Protein AF-W1Y749-F1 (afdb_monomer)

Structure (mmCIF, N/CA/C/O backbone):
data_AF-W1Y749-F1
#
_entry.id   AF-W1Y749-F1
#
loop_
_atom_site.group_PDB
_atom_site.id
_atom_site.type_symbol
_atom_site.label_atom_id
_atom_site.label_alt_id
_atom_site.label_comp_id
_atom_site.label_asym_id
_atom_site.label_entity_id
_atom_site.label_seq_id
_atom_site.pdbx_PDB_ins_code
_atom_site.Cartn_x
_atom_site.Cartn_y
_atom_site.Cartn_z
_atom_site.occupancy
_atom_site.B_iso_or_equiv
_atom_site.auth_seq_id
_atom_site.auth_comp_id
_atom_site.auth_asym_id
_atom_site.auth_atom_id
_atom_site.pdbx_PDB_model_num
ATOM 1 N N . ILE A 1 1 ? 6.500 -2.394 1.908 1.00 84.38 1 ILE A N 1
ATOM 2 C CA . ILE A 1 1 ? 5.576 -3.528 1.670 1.00 84.38 1 ILE A CA 1
ATOM 3 C C . ILE A 1 1 ? 5.330 -4.343 2.940 1.00 84.38 1 ILE A C 1
ATOM 5 O O . ILE A 1 1 ? 4.196 -4.374 3.388 1.00 84.38 1 ILE A O 1
ATOM 9 N N . LEU A 1 2 ? 6.354 -4.940 3.558 1.00 83.81 2 LEU A N 1
ATOM 10 C CA . LEU A 1 2 ? 6.189 -5.770 4.766 1.00 83.81 2 LEU A CA 1
ATOM 11 C C . LEU A 1 2 ? 5.486 -5.044 5.922 1.00 83.81 2 LEU A C 1
ATOM 13 O O . LEU A 1 2 ? 4.530 -5.567 6.478 1.00 83.81 2 LEU A O 1
ATOM 17 N N . LEU A 1 3 ? 5.889 -3.800 6.200 1.00 86.75 3 LEU A N 1
ATOM 18 C CA . LEU A 1 3 ? 5.230 -2.939 7.191 1.00 86.75 3 LEU A CA 1
ATOM 19 C C . LEU A 1 3 ? 3.733 -2.737 6.912 1.00 86.75 3 LEU A C 1
ATOM 21 O O . LEU A 1 3 ? 2.937 -2.661 7.842 1.00 86.75 3 LEU A O 1
ATOM 25 N N . LEU A 1 4 ? 3.346 -2.663 5.634 1.00 88.88 4 LEU A N 1
ATOM 26 C CA . LEU A 1 4 ? 1.947 -2.510 5.253 1.00 88.88 4 LEU A CA 1
ATOM 27 C C . LEU A 1 4 ? 1.180 -3.788 5.579 1.00 88.88 4 LEU A C 1
ATOM 29 O O . LEU A 1 4 ? 0.173 -3.719 6.264 1.00 88.88 4 LEU A O 1
ATOM 33 N N . ILE A 1 5 ? 1.689 -4.954 5.174 1.00 87.81 5 ILE A N 1
ATOM 34 C CA . ILE A 1 5 ? 1.051 -6.243 5.483 1.00 87.81 5 ILE A CA 1
ATOM 35 C C . ILE A 1 5 ? 0.922 -6.435 6.999 1.00 87.81 5 ILE A C 1
ATOM 37 O O . ILE A 1 5 ? -0.150 -6.797 7.472 1.00 87.81 5 ILE A O 1
ATOM 41 N N . TYR A 1 6 ? 1.983 -6.139 7.753 1.00 86.31 6 TYR A N 1
ATOM 42 C CA . TYR A 1 6 ? 1.998 -6.281 9.208 1.00 86.31 6 TYR A CA 1
ATOM 43 C C . TYR A 1 6 ? 0.961 -5.389 9.906 1.00 86.31 6 TYR A C 1
ATOM 45 O O . TYR A 1 6 ? 0.295 -5.829 10.835 1.00 86.31 6 TYR A O 1
ATOM 53 N N . SER A 1 7 ? 0.794 -4.148 9.446 1.00 86.56 7 SER A N 1
ATOM 54 C CA . SER A 1 7 ? -0.130 -3.184 10.063 1.00 86.56 7 SER A CA 1
ATOM 55 C C . SER A 1 7 ? -1.586 -3.335 9.618 1.00 86.56 7 SER A C 1
ATOM 57 O O . SER A 1 7 ? -2.490 -3.046 10.393 1.00 86.56 7 SER A O 1
ATOM 59 N N . THR A 1 8 ? -1.823 -3.764 8.378 1.00 87.12 8 THR A N 1
ATOM 60 C CA . THR A 1 8 ? -3.161 -3.761 7.752 1.00 87.12 8 THR A CA 1
ATOM 61 C C . THR A 1 8 ? -3.784 -5.153 7.626 1.00 87.12 8 THR A C 1
ATOM 63 O O . THR A 1 8 ? -4.961 -5.280 7.278 1.00 87.12 8 THR A O 1
ATOM 66 N N . GLY A 1 9 ? -3.006 -6.214 7.872 1.00 86.12 9 GLY A N 1
ATOM 67 C CA . GLY A 1 9 ? -3.464 -7.599 7.749 1.00 86.12 9 GLY A CA 1
ATOM 68 C C . GLY A 1 9 ? -3.878 -7.986 6.326 1.00 86.12 9 GLY A C 1
ATOM 69 O O . GLY A 1 9 ? -4.713 -8.872 6.144 1.00 86.12 9 GLY A O 1
ATOM 70 N N . LEU A 1 10 ? -3.353 -7.299 5.307 1.00 88.25 10 LEU A N 1
ATOM 71 C CA . LEU A 1 10 ? -3.644 -7.616 3.910 1.00 88.25 10 LEU A CA 1
ATOM 72 C C . LEU A 1 10 ? -3.141 -9.004 3.538 1.00 88.25 10 LEU A C 1
ATOM 74 O O . LEU A 1 10 ? -2.011 -9.388 3.853 1.00 88.25 10 LEU A O 1
ATOM 78 N N . ARG A 1 11 ? -3.943 -9.726 2.754 1.00 87.06 11 ARG A N 1
ATOM 79 C CA . ARG A 1 11 ? -3.435 -10.911 2.058 1.00 87.06 11 ARG A CA 1
ATOM 80 C C . ARG A 1 11 ? -2.445 -10.481 0.980 1.00 87.06 11 ARG A C 1
ATOM 82 O O . ARG A 1 11 ? -2.610 -9.439 0.350 1.00 87.06 11 ARG A O 1
ATOM 89 N N . ILE A 1 12 ? -1.460 -11.331 0.695 1.00 87.19 12 ILE A N 1
ATOM 90 C CA . ILE A 1 12 ? -0.473 -11.082 -0.368 1.00 87.19 12 ILE A CA 1
ATOM 91 C C . ILE A 1 12 ? -1.168 -10.787 -1.711 1.00 87.19 12 ILE A C 1
ATOM 93 O O . ILE A 1 12 ? -0.772 -9.861 -2.412 1.00 87.19 12 ILE A O 1
ATOM 97 N N . SER A 1 13 ? -2.245 -11.507 -2.042 1.00 85.81 13 SER A N 1
ATOM 98 C CA . SER A 1 13 ? -3.025 -11.278 -3.267 1.00 85.81 13 SER A CA 1
ATOM 99 C C . SER A 1 13 ? -3.719 -9.911 -3.308 1.00 85.81 13 SER A C 1
ATOM 101 O O . SER A 1 13 ? -3.772 -9.290 -4.367 1.00 85.81 13 SER A O 1
ATOM 103 N N . GLU A 1 14 ? -4.224 -9.429 -2.167 1.00 89.81 14 GLU A N 1
ATOM 104 C CA . GLU A 1 14 ? -4.872 -8.115 -2.042 1.00 89.81 14 GLU A CA 1
ATOM 105 C C . GLU A 1 14 ? -3.848 -6.998 -2.273 1.00 89.81 14 GLU A C 1
ATOM 107 O O . GLU A 1 14 ? -4.106 -6.054 -3.011 1.00 89.81 14 GLU A O 1
ATOM 112 N N . LEU A 1 15 ? -2.648 -7.153 -1.711 1.00 89.69 15 LEU A N 1
ATOM 113 C CA . LEU A 1 15 ? -1.552 -6.205 -1.877 1.00 89.69 15 LEU A CA 1
ATOM 114 C C . LEU A 1 15 ? -1.064 -6.105 -3.334 1.00 89.69 15 LEU A C 1
ATOM 116 O O . LEU A 1 15 ? -0.803 -5.009 -3.819 1.00 89.69 15 LEU A O 1
ATOM 120 N N . ILE A 1 16 ? -0.912 -7.236 -4.027 1.00 89.44 16 ILE A N 1
ATOM 121 C CA . ILE A 1 16 ? -0.431 -7.273 -5.423 1.00 89.44 16 ILE A CA 1
ATOM 122 C C . ILE A 1 16 ? -1.457 -6.669 -6.384 1.00 89.44 16 ILE A C 1
ATOM 124 O O . ILE A 1 16 ? -1.106 -6.058 -7.397 1.00 89.44 16 ILE A O 1
ATOM 128 N N . SER A 1 17 ? -2.735 -6.843 -6.059 1.00 89.31 17 SER A N 1
ATOM 129 C CA . SER A 1 17 ? -3.847 -6.339 -6.863 1.00 89.31 17 SER A CA 1
ATOM 130 C C . SER A 1 17 ? -4.148 -4.862 -6.596 1.00 89.31 17 SER A C 1
ATOM 132 O O . SER A 1 17 ? -4.932 -4.277 -7.332 1.00 89.31 17 SER A O 1
ATOM 134 N N . LEU A 1 18 ? -3.514 -4.254 -5.589 1.00 91.12 18 LEU A N 1
ATOM 135 C CA . LEU A 1 18 ? -3.739 -2.868 -5.192 1.00 91.12 18 LEU A CA 1
ATOM 136 C C . LEU A 1 18 ? -3.348 -1.896 -6.316 1.00 91.12 18 LEU A C 1
ATOM 138 O O . LEU A 1 18 ? -2.199 -1.899 -6.778 1.00 91.12 18 LEU A O 1
ATOM 142 N N . ASN A 1 19 ? -4.293 -1.058 -6.735 1.00 91.88 19 ASN A N 1
ATOM 143 C CA . ASN A 1 19 ? -4.053 0.014 -7.698 1.00 91.88 19 ASN A CA 1
ATOM 144 C C . ASN A 1 19 ? -3.751 1.336 -6.998 1.00 91.88 19 ASN A C 1
ATOM 146 O O . ASN A 1 19 ? -3.964 1.487 -5.795 1.00 91.88 19 ASN A O 1
ATOM 150 N N . ARG A 1 20 ? -3.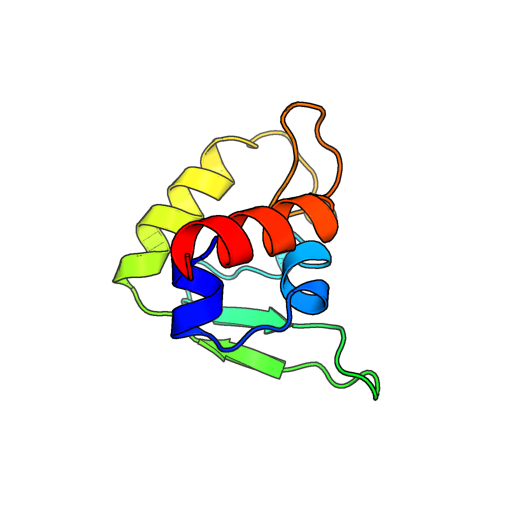281 2.328 -7.755 1.00 91.19 20 ARG A N 1
ATOM 151 C CA . ARG A 1 20 ? -3.030 3.668 -7.210 1.00 91.19 20 ARG A CA 1
ATOM 152 C C . ARG A 1 20 ? -4.292 4.324 -6.662 1.00 91.19 20 ARG A C 1
ATOM 154 O O . ARG A 1 20 ? -4.256 4.831 -5.546 1.00 91.19 20 ARG A O 1
ATOM 161 N N . ARG A 1 21 ? -5.416 4.201 -7.374 1.00 91.44 21 ARG A N 1
ATOM 162 C CA . ARG A 1 21 ? -6.739 4.665 -6.913 1.00 91.44 21 ARG A CA 1
ATOM 163 C C . ARG A 1 21 ? -7.245 4.006 -5.628 1.00 91.44 21 ARG A C 1
ATOM 165 O O . ARG A 1 21 ? -8.246 4.439 -5.070 1.00 91.44 21 ARG A O 1
ATOM 172 N N . ASP A 1 22 ? -6.621 2.909 -5.210 1.00 92.06 22 ASP A N 1
ATOM 173 C CA . ASP A 1 22 ? -7.011 2.179 -4.008 1.00 92.06 22 ASP A CA 1
ATOM 174 C C . ASP A 1 22 ? -6.275 2.675 -2.763 1.00 92.06 22 ASP A C 1
ATOM 176 O O . ASP A 1 22 ? -6.520 2.163 -1.675 1.00 92.06 22 ASP A O 1
ATOM 180 N N . VAL A 1 23 ? -5.369 3.645 -2.899 1.00 93.25 23 VAL A N 1
ATOM 181 C CA . VAL A 1 23 ? -4.576 4.182 -1.792 1.00 93.25 23 VAL A CA 1
ATOM 182 C C . VAL A 1 23 ? -4.932 5.643 -1.576 1.00 93.25 23 VAL A C 1
ATOM 184 O O . VAL A 1 23 ? -4.429 6.523 -2.273 1.00 93.25 23 VAL A O 1
ATOM 187 N N . ASP A 1 24 ? -5.757 5.900 -0.565 1.00 93.88 24 ASP A N 1
ATOM 188 C CA . ASP A 1 24 ? -6.034 7.253 -0.105 1.00 93.88 24 ASP A CA 1
ATOM 189 C C . ASP A 1 24 ? -4.986 7.658 0.937 1.00 93.88 24 ASP A C 1
ATOM 191 O O . ASP A 1 24 ? -4.997 7.218 2.091 1.00 93.88 24 ASP A O 1
ATOM 195 N N . LEU A 1 25 ? -4.024 8.469 0.498 1.00 93.00 25 LEU A N 1
ATOM 196 C CA . LEU A 1 25 ? -2.982 9.005 1.368 1.00 93.00 25 LEU A CA 1
ATOM 197 C C . LEU A 1 25 ? -3.490 10.150 2.245 1.00 93.00 25 LEU A C 1
ATOM 199 O O . LEU A 1 25 ? -2.846 10.424 3.250 1.00 93.00 25 LEU A O 1
ATOM 203 N N . THR A 1 26 ? -4.587 10.815 1.888 1.00 93.38 26 THR A N 1
ATOM 204 C CA . THR A 1 26 ? -5.153 11.923 2.668 1.00 93.38 26 THR A CA 1
ATOM 205 C C . THR A 1 26 ? -5.873 11.363 3.887 1.00 93.38 26 THR A C 1
ATOM 207 O O . THR A 1 26 ? -5.543 11.718 5.015 1.00 93.38 26 THR A O 1
ATOM 210 N N . GLU A 1 27 ? -6.761 10.398 3.659 1.00 94.19 27 GLU A N 1
ATOM 211 C CA . GLU A 1 27 ? -7.556 9.753 4.710 1.00 94.19 27 GLU A CA 1
ATOM 212 C C . GLU A 1 27 ? -6.813 8.599 5.404 1.00 94.19 27 GLU A C 1
ATOM 214 O O . GLU A 1 27 ? -7.299 8.029 6.377 1.00 94.19 27 GLU A O 1
ATOM 219 N N . CYS A 1 28 ? -5.616 8.243 4.928 1.00 94.50 28 CYS A N 1
ATOM 220 C CA . CYS A 1 28 ? -4.831 7.102 5.405 1.00 94.50 28 CYS A CA 1
ATOM 221 C C . CYS A 1 28 ? -5.598 5.767 5.336 1.00 94.50 28 CYS A C 1
ATOM 223 O O . CYS A 1 28 ? -5.576 4.959 6.271 1.00 94.50 28 CYS A O 1
ATOM 225 N N . VAL A 1 29 ? -6.272 5.516 4.209 1.00 94.62 29 VAL A N 1
ATOM 226 C CA . VAL A 1 29 ? -7.126 4.339 3.998 1.00 94.62 29 VAL A CA 1
ATOM 227 C C . VAL A 1 29 ? -6.790 3.623 2.689 1.00 94.62 29 VAL A C 1
ATOM 229 O O . VAL A 1 29 ? -6.559 4.238 1.652 1.00 94.62 29 VAL A O 1
ATOM 232 N N . LEU A 1 30 ? -6.788 2.289 2.725 1.00 93.88 30 LEU A N 1
ATOM 233 C CA . LEU A 1 30 ? -6.731 1.434 1.540 1.00 93.88 30 LEU A CA 1
ATOM 234 C C . LEU A 1 30 ? -8.120 0.921 1.180 1.00 93.88 30 LEU A C 1
ATOM 236 O O . LEU A 1 30 ? -8.846 0.415 2.036 1.00 93.88 30 LEU A O 1
ATOM 240 N N . ASN A 1 31 ? -8.450 0.956 -0.102 1.00 92.94 31 ASN A N 1
ATOM 241 C CA . ASN A 1 31 ? -9.665 0.395 -0.661 1.00 92.94 31 ASN A CA 1
ATOM 242 C C . ASN A 1 31 ? -9.383 -0.994 -1.258 1.00 92.94 31 ASN A C 1
ATOM 244 O O . ASN A 1 31 ? -8.909 -1.140 -2.381 1.00 92.94 31 ASN A O 1
ATOM 248 N N . VAL A 1 32 ? -9.655 -2.050 -0.493 1.00 89.50 32 VAL A N 1
ATOM 249 C CA . VAL A 1 32 ? -9.318 -3.422 -0.895 1.00 89.50 32 VAL A CA 1
ATOM 250 C C . VAL A 1 32 ? -10.482 -4.041 -1.662 1.00 89.50 32 VAL A C 1
ATOM 252 O O . VAL A 1 32 ? -11.457 -4.481 -1.050 1.00 89.50 32 VAL A O 1
ATOM 255 N N . ARG A 1 33 ? -10.369 -4.109 -2.996 1.00 74.94 33 ARG A N 1
ATOM 256 C CA . ARG A 1 33 ? -11.479 -4.483 -3.900 1.00 74.94 33 ARG A CA 1
ATOM 257 C C . ARG A 1 33 ? -11.692 -5.982 -4.143 1.00 74.94 33 ARG A C 1
ATOM 259 O O . ARG A 1 33 ? -12.606 -6.349 -4.871 1.00 74.94 33 ARG A O 1
ATOM 266 N N . GLN A 1 34 ? -10.900 -6.878 -3.554 1.00 64.56 34 GLN A N 1
ATOM 267 C CA . GLN A 1 34 ? -11.015 -8.318 -3.828 1.00 64.56 34 GLN A CA 1
ATOM 268 C C . GLN A 1 34 ? -10.826 -9.183 -2.580 1.00 64.56 34 GLN A C 1
ATOM 270 O O . GLN A 1 34 ? -9.774 -9.777 -2.353 1.00 64.56 34 GLN A O 1
ATOM 275 N N . SER A 1 35 ? -11.888 -9.304 -1.785 1.00 60.47 35 SER A N 1
ATOM 276 C CA . SER A 1 35 ? -12.051 -10.463 -0.901 1.00 60.47 35 SER A CA 1
ATOM 277 C C . SER A 1 35 ? -12.675 -11.635 -1.674 1.00 60.47 35 SER A C 1
ATOM 279 O O . SER A 1 35 ? -13.296 -11.431 -2.717 1.00 60.47 35 SER A O 1
ATOM 281 N N . LYS A 1 36 ? -12.565 -12.863 -1.142 1.00 57.69 36 LYS A N 1
ATOM 282 C CA . LYS A 1 36 ? -13.070 -14.134 -1.723 1.00 57.69 36 LYS A CA 1
ATOM 283 C C . LYS A 1 36 ? -14.579 -14.140 -2.085 1.00 57.69 36 LYS A C 1
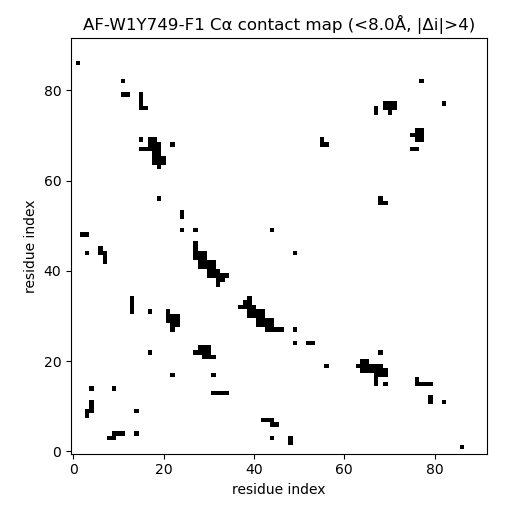ATOM 285 O O . LYS A 1 36 ? -15.077 -15.134 -2.592 1.00 57.69 36 LYS A O 1
ATOM 290 N N . PHE A 1 37 ? -15.295 -13.039 -1.847 1.00 60.44 37 PHE A N 1
ATOM 291 C CA . PHE A 1 37 ? -16.728 -12.858 -2.088 1.00 60.44 37 PHE A CA 1
ATOM 292 C C . PHE A 1 37 ? -17.071 -11.524 -2.777 1.00 60.44 37 PHE A C 1
ATOM 294 O O . PHE A 1 37 ? -18.196 -11.049 -2.654 1.00 60.44 37 PHE A O 1
ATOM 301 N N . GLY A 1 38 ? -16.104 -10.862 -3.423 1.00 61.53 38 GLY A N 1
ATOM 302 C CA . GLY A 1 38 ? -16.335 -9.576 -4.100 1.00 61.53 38 GLY A CA 1
ATOM 303 C C . GLY A 1 38 ? -16.645 -8.410 -3.154 1.00 61.53 38 GLY A C 1
ATOM 304 O O . GLY A 1 38 ? -17.044 -7.338 -3.600 1.00 61.53 38 GLY A O 1
ATOM 305 N N . LYS A 1 39 ? -16.464 -8.591 -1.839 1.00 70.50 39 LYS A N 1
ATOM 306 C CA . LYS A 1 39 ? -16.662 -7.512 -0.870 1.00 70.50 39 LYS A CA 1
ATOM 307 C C . LYS A 1 39 ? -15.453 -6.595 -0.877 1.00 70.50 39 LYS A C 1
ATOM 309 O O . LYS A 1 39 ? -14.318 -7.066 -0.750 1.00 70.50 39 LYS A O 1
ATOM 314 N N . THR A 1 40 ? -15.745 -5.308 -0.972 1.00 82.88 40 THR A N 1
ATOM 315 C CA . THR A 1 40 ? -14.783 -4.230 -0.800 1.00 82.88 40 THR A CA 1
ATOM 316 C C . THR A 1 40 ? -14.746 -3.825 0.667 1.00 82.88 40 THR A C 1
ATOM 318 O O . THR A 1 40 ? -15.793 -3.765 1.313 1.00 82.88 40 THR A O 1
ATOM 321 N N . ARG A 1 41 ? -13.553 -3.571 1.209 1.00 88.81 41 ARG A N 1
ATOM 322 C CA . ARG A 1 41 ? -13.401 -3.028 2.566 1.00 88.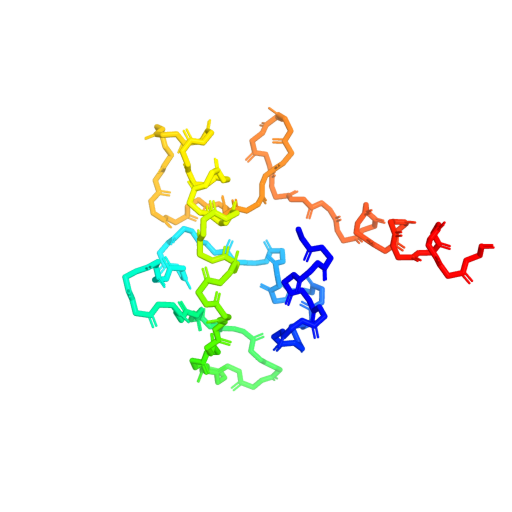81 41 ARG A CA 1
ATOM 323 C C . ARG A 1 41 ? -12.392 -1.890 2.588 1.00 88.81 41 ARG A C 1
ATOM 325 O O . ARG A 1 41 ? -11.389 -1.941 1.876 1.00 88.81 41 ARG A O 1
ATOM 332 N N . LEU A 1 42 ? -12.652 -0.914 3.448 1.00 91.75 42 LEU A N 1
ATOM 333 C CA . LEU A 1 42 ? -11.701 0.134 3.787 1.00 91.75 42 LEU A CA 1
ATOM 334 C C . LEU A 1 42 ? -10.772 -0.375 4.889 1.00 91.75 42 LEU A C 1
ATOM 336 O O . LEU A 1 42 ? -11.231 -0.957 5.874 1.00 91.75 42 LEU A O 1
ATOM 340 N N . VAL A 1 43 ? -9.469 -0.195 4.703 1.00 92.56 43 VAL A N 1
ATOM 341 C CA . VAL A 1 43 ? -8.444 -0.623 5.655 1.00 92.56 43 VAL A CA 1
ATOM 342 C C . VAL A 1 43 ? -7.610 0.585 6.050 1.00 92.56 43 VAL A C 1
ATOM 344 O O . VAL A 1 43 ? -6.809 1.042 5.234 1.00 92.56 43 VAL A O 1
ATOM 347 N N . PRO A 1 44 ? -7.785 1.119 7.268 1.00 92.81 44 PRO A N 1
ATOM 348 C CA . PRO A 1 44 ? -6.960 2.221 7.728 1.00 92.81 44 PRO A CA 1
ATOM 349 C C . PRO A 1 44 ? -5.512 1.756 7.906 1.00 92.81 44 PRO A C 1
ATOM 351 O O . PRO A 1 44 ? -5.245 0.607 8.269 1.00 92.81 44 PRO A O 1
ATOM 354 N N . PHE A 1 45 ? -4.571 2.661 7.670 1.00 93.38 45 PHE A N 1
ATOM 355 C CA . PHE A 1 45 ? -3.160 2.481 7.992 1.00 93.38 45 PHE A C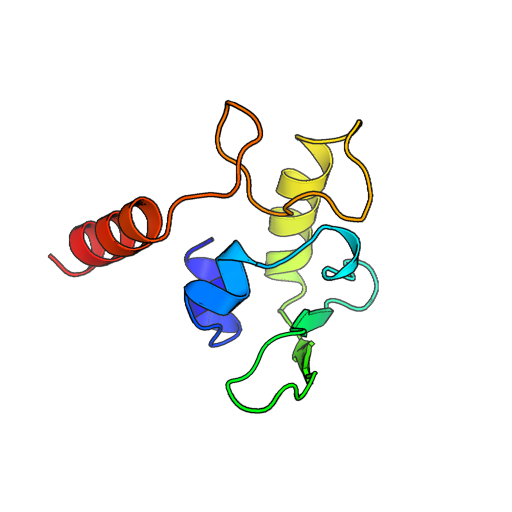A 1
ATOM 356 C C . PHE A 1 45 ? -2.653 3.660 8.819 1.00 93.38 45 PHE A C 1
ATOM 358 O O . PHE A 1 45 ? -3.263 4.723 8.871 1.00 93.38 45 PHE A O 1
ATOM 365 N N . SER A 1 46 ? -1.535 3.466 9.517 1.00 89.38 46 SER A N 1
ATOM 366 C CA . SER A 1 46 ? -1.019 4.496 10.414 1.00 89.38 46 SER A CA 1
ATOM 367 C C . SER A 1 46 ? -0.450 5.699 9.645 1.00 89.38 46 SER A C 1
ATOM 369 O O . SER A 1 46 ? 0.162 5.512 8.589 1.00 89.38 46 SER A O 1
ATOM 371 N N . PRO A 1 47 ? -0.523 6.922 10.204 1.00 87.44 47 PRO A N 1
ATOM 372 C CA . PRO A 1 47 ? 0.141 8.098 9.633 1.00 87.44 47 PRO A CA 1
ATOM 373 C C . PRO A 1 47 ? 1.648 7.895 9.410 1.00 87.44 47 PRO A C 1
ATOM 375 O O . PRO A 1 47 ? 2.218 8.380 8.441 1.00 87.44 47 PRO A O 1
ATOM 378 N N . LEU A 1 48 ? 2.301 7.071 10.237 1.00 87.69 48 LEU A N 1
ATOM 379 C CA . LEU A 1 48 ? 3.705 6.696 10.040 1.00 87.69 48 LEU A CA 1
ATOM 380 C C . LEU A 1 48 ? 3.951 5.986 8.691 1.00 87.69 48 LEU A C 1
ATOM 382 O O . LEU A 1 48 ? 5.024 6.108 8.096 1.00 87.69 48 LEU A O 1
ATOM 386 N N . LEU A 1 49 ? 2.967 5.230 8.193 1.00 90.50 49 LEU A N 1
ATOM 387 C CA . LEU A 1 49 ? 3.038 4.581 6.884 1.00 90.50 49 LEU A CA 1
ATOM 388 C C . LEU A 1 49 ? 2.688 5.520 5.736 1.00 90.50 49 LEU A C 1
ATOM 390 O O . LEU A 1 49 ? 3.160 5.279 4.624 1.00 90.50 49 LEU A O 1
ATOM 394 N N . GLN A 1 50 ? 1.937 6.590 5.995 1.00 93.94 50 GLN A N 1
ATOM 395 C CA . GLN A 1 50 ? 1.550 7.582 4.994 1.00 93.94 50 GLN A CA 1
ATOM 396 C C . GLN A 1 50 ? 2.772 8.127 4.254 1.00 93.94 50 GLN A C 1
ATOM 398 O O . GLN A 1 50 ? 2.822 8.060 3.028 1.00 93.94 50 GLN A O 1
ATOM 403 N N . GLU A 1 51 ? 3.809 8.567 4.970 1.00 91.75 51 GLU A N 1
ATOM 404 C CA . GLU A 1 51 ? 5.023 9.103 4.341 1.00 91.75 51 GLU A CA 1
ATOM 405 C C . GLU A 1 51 ? 5.752 8.060 3.484 1.00 91.75 51 GLU A C 1
ATOM 407 O O . GLU A 1 51 ? 6.254 8.362 2.394 1.00 91.75 51 GLU A O 1
ATOM 412 N N . LYS A 1 52 ? 5.796 6.806 3.953 1.00 91.81 52 LYS A N 1
ATOM 413 C CA . LYS A 1 52 ? 6.429 5.701 3.221 1.00 91.81 52 LYS A CA 1
ATOM 414 C C . LYS A 1 52 ? 5.655 5.371 1.947 1.00 91.81 52 LYS A C 1
ATOM 416 O O . LYS A 1 52 ? 6.273 5.160 0.904 1.00 91.81 52 LYS A O 1
ATOM 421 N N . LEU A 1 53 ? 4.325 5.353 2.006 1.00 91.81 53 LEU A N 1
ATOM 422 C CA . LEU A 1 53 ? 3.466 5.119 0.845 1.00 91.81 53 LEU A CA 1
ATOM 423 C C . LEU A 1 53 ? 3.485 6.313 -0.119 1.00 91.81 53 LEU A C 1
ATOM 425 O O . LEU A 1 53 ? 3.566 6.111 -1.328 1.00 91.81 53 LEU A O 1
ATOM 429 N N . ALA A 1 54 ? 3.540 7.546 0.383 1.00 92.19 54 ALA A N 1
ATOM 430 C CA . ALA A 1 54 ? 3.716 8.747 -0.431 1.00 92.19 54 ALA A CA 1
ATOM 431 C C . ALA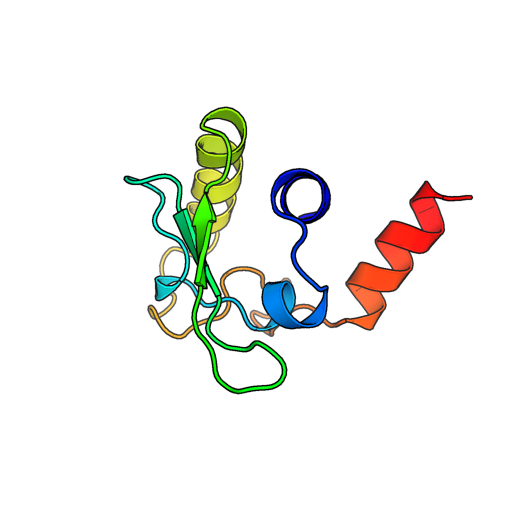 A 1 54 ? 5.055 8.732 -1.184 1.00 92.19 54 ALA A C 1
ATOM 433 O O . ALA A 1 54 ? 5.124 9.096 -2.359 1.00 92.19 54 ALA A O 1
ATOM 434 N N . ALA A 1 55 ? 6.134 8.2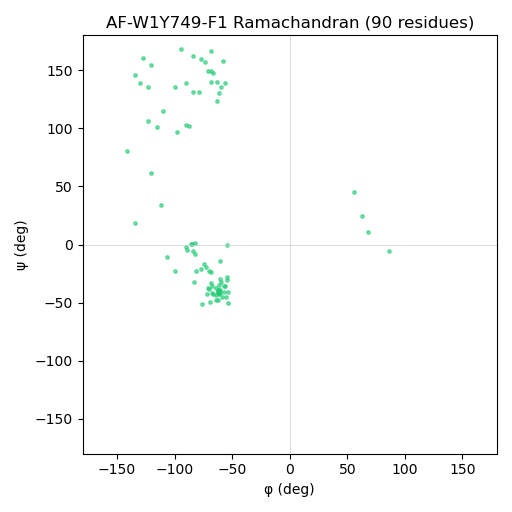65 -0.547 1.00 90.44 55 ALA A N 1
ATOM 435 C CA . ALA A 1 55 ? 7.419 8.081 -1.217 1.00 90.44 55 ALA A CA 1
ATOM 436 C C . ALA A 1 55 ? 7.346 7.051 -2.358 1.00 90.44 55 ALA A C 1
ATOM 438 O O . ALA A 1 55 ? 7.907 7.300 -3.424 1.00 90.44 55 ALA A O 1
ATOM 439 N N . VAL A 1 56 ? 6.628 5.937 -2.170 1.00 88.12 56 VAL A N 1
ATOM 440 C CA . VAL A 1 56 ? 6.375 4.947 -3.235 1.00 88.12 56 VAL A CA 1
ATOM 441 C C . VAL A 1 56 ? 5.551 5.567 -4.362 1.00 88.12 56 VAL A C 1
ATOM 443 O O . VAL A 1 56 ? 5.941 5.485 -5.524 1.00 88.12 56 VAL A O 1
ATOM 446 N N . SER A 1 57 ? 4.471 6.266 -4.015 1.00 87.44 57 SER A N 1
ATOM 447 C CA . SER A 1 57 ? 3.591 6.932 -4.975 1.00 87.44 57 SER A CA 1
ATOM 448 C C . SER A 1 57 ? 4.353 7.924 -5.864 1.00 87.44 57 SER A C 1
ATOM 450 O O . SER A 1 57 ? 4.153 7.931 -7.080 1.00 87.44 57 SER A O 1
ATOM 452 N N . ARG A 1 58 ? 5.293 8.691 -5.288 1.00 87.00 58 ARG A N 1
ATOM 453 C CA . ARG A 1 58 ? 6.137 9.669 -6.000 1.00 87.00 58 ARG A CA 1
ATOM 454 C C . ARG A 1 58 ? 7.186 9.061 -6.930 1.00 87.00 58 ARG A C 1
ATOM 456 O O . ARG A 1 58 ? 7.632 9.760 -7.834 1.00 87.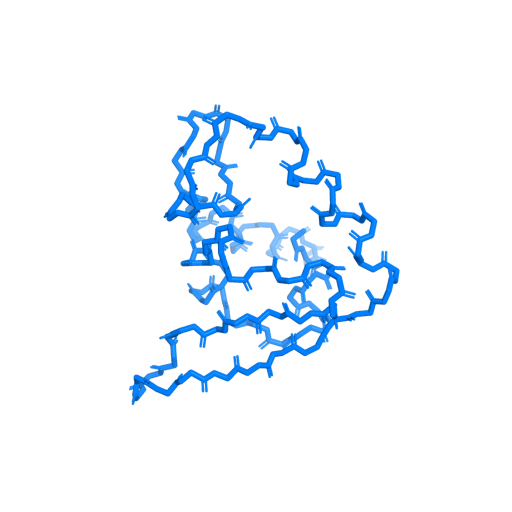00 58 ARG A O 1
ATOM 463 N N . ARG A 1 59 ? 7.607 7.809 -6.725 1.00 82.00 59 ARG A N 1
ATOM 464 C CA . ARG A 1 59 ? 8.566 7.151 -7.634 1.00 82.00 59 ARG A CA 1
ATOM 465 C C . ARG A 1 59 ? 7.954 6.865 -9.007 1.00 82.00 59 ARG A C 1
ATOM 467 O O . ARG A 1 59 ? 8.677 6.826 -9.990 1.00 82.00 59 ARG A O 1
ATOM 474 N N . ASN A 1 60 ? 6.627 6.765 -9.067 1.00 71.69 60 ASN A N 1
ATOM 475 C CA . ASN A 1 60 ? 5.862 6.398 -10.253 1.00 71.69 60 ASN A CA 1
ATOM 476 C C . ASN A 1 60 ? 4.884 7.534 -10.621 1.00 71.69 60 ASN A C 1
ATOM 478 O O . ASN A 1 60 ? 3.672 7.358 -10.543 1.00 71.69 60 ASN A O 1
ATOM 482 N N . LYS A 1 61 ? 5.404 8.731 -10.940 1.00 63.56 61 LYS A N 1
ATOM 483 C CA . LYS A 1 61 ? 4.595 9.954 -11.157 1.00 63.56 61 LYS A CA 1
ATOM 484 C C . LYS A 1 61 ? 3.786 9.988 -12.464 1.00 63.56 61 LYS A C 1
ATOM 486 O O . LYS A 1 61 ? 2.834 10.751 -12.529 1.00 63.56 61 LYS A O 1
ATOM 491 N N . ASN A 1 62 ? 4.130 9.170 -13.460 1.00 64.69 62 ASN A N 1
ATOM 492 C CA . ASN A 1 62 ? 3.528 9.208 -14.803 1.00 64.69 62 ASN A CA 1
ATOM 493 C C . ASN A 1 62 ? 2.673 7.969 -15.099 1.00 64.69 62 ASN A C 1
ATOM 495 O O . ASN A 1 62 ? 2.686 7.465 -16.219 1.00 64.69 62 ASN A O 1
ATOM 499 N N . VAL A 1 63 ? 2.009 7.420 -14.084 1.00 76.75 63 VAL A N 1
ATOM 500 C CA . VAL A 1 63 ? 1.279 6.158 -14.220 1.00 76.75 63 VAL A CA 1
ATOM 501 C C . VAL A 1 63 ? -0.179 6.368 -13.842 1.00 76.75 63 VAL A C 1
ATOM 503 O O . VAL A 1 63 ? -0.469 7.031 -12.848 1.00 76.75 63 VAL A O 1
ATOM 506 N N . GLU A 1 64 ? -1.071 5.817 -14.659 1.00 86.12 64 GLU A N 1
ATOM 507 C CA . GLU A 1 64 ? -2.524 5.943 -14.536 1.00 86.12 64 GLU A CA 1
ATOM 508 C C . GLU A 1 64 ? -3.048 5.441 -13.185 1.00 86.12 64 GLU A C 1
ATOM 510 O O . GLU A 1 64 ? -2.434 4.600 -12.525 1.00 86.12 64 GLU A O 1
ATOM 515 N N . ASP A 1 65 ? -4.229 5.901 -12.790 1.00 85.38 65 ASP A N 1
ATOM 516 C CA . ASP A 1 65 ? -4.864 5.531 -11.521 1.00 85.38 65 ASP A CA 1
ATOM 517 C C . ASP A 1 65 ? -5.144 4.026 -11.382 1.00 85.38 65 ASP A C 1
ATOM 519 O O . ASP A 1 65 ? -5.094 3.474 -10.276 1.00 85.38 65 ASP A O 1
ATOM 523 N N . ASP A 1 66 ? -5.383 3.347 -12.506 1.00 86.94 66 ASP A N 1
ATOM 524 C CA . ASP A 1 66 ? -5.599 1.899 -12.576 1.00 86.94 66 ASP A CA 1
ATOM 525 C C . ASP A 1 66 ? -4.309 1.075 -12.649 1.00 86.94 66 ASP A C 1
ATOM 527 O O . ASP A 1 66 ? -4.342 -0.161 -12.649 1.00 86.94 66 ASP A O 1
ATOM 531 N N . SER A 1 67 ? -3.157 1.742 -12.640 1.00 89.38 67 SER A N 1
ATOM 532 C CA . SER A 1 67 ? -1.872 1.064 -12.580 1.00 89.38 67 SER A CA 1
ATOM 533 C C . SER A 1 67 ? -1.585 0.479 -11.193 1.00 89.38 67 SER A C 1
ATOM 535 O O . SER A 1 67 ? -2.136 0.935 -10.180 1.00 89.38 67 SER A O 1
ATOM 537 N N . PRO A 1 68 ? -0.706 -0.536 -11.112 1.00 90.06 68 PRO A N 1
ATOM 538 C CA . PRO A 1 68 ? -0.319 -1.122 -9.838 1.00 90.06 68 PRO A CA 1
ATOM 539 C C . PRO A 1 68 ? 0.321 -0.091 -8.908 1.00 90.06 68 PRO A C 1
ATOM 541 O O . PRO A 1 68 ? 1.209 0.664 -9.305 1.00 90.06 68 PRO A O 1
ATOM 544 N N . PHE A 1 69 ? -0.073 -0.096 -7.633 1.00 91.12 69 PHE A N 1
ATOM 545 C CA . PHE A 1 69 ? 0.578 0.760 -6.638 1.00 91.12 69 PHE A CA 1
ATOM 546 C C . PHE A 1 69 ? 2.006 0.282 -6.332 1.00 91.12 69 PHE A C 1
ATOM 548 O O . PHE A 1 69 ? 2.925 1.085 -6.165 1.00 91.12 69 PHE A O 1
ATOM 555 N N . PHE A 1 70 ? 2.198 -1.039 -6.286 1.00 89.62 70 PHE A N 1
ATOM 556 C CA . PHE A 1 70 ? 3.506 -1.670 -6.157 1.00 89.62 70 PHE A CA 1
ATOM 557 C C . PHE A 1 70 ? 3.888 -2.366 -7.465 1.00 89.62 70 PHE A C 1
ATOM 559 O O . PHE A 1 70 ? 3.273 -3.368 -7.843 1.00 89.62 70 PHE A O 1
ATOM 566 N N . SER A 1 71 ? 4.946 -1.867 -8.103 1.00 87.94 71 SER A N 1
ATOM 567 C CA . SER A 1 71 ? 5.458 -2.394 -9.369 1.00 87.94 71 SER A CA 1
ATOM 568 C C . SER A 1 71 ? 6.903 -2.869 -9.252 1.00 87.94 71 SER A C 1
ATOM 570 O O . SER A 1 71 ? 7.659 -2.402 -8.394 1.00 87.94 71 SER A O 1
ATOM 572 N N . SER A 1 72 ? 7.285 -3.800 -10.123 1.00 84.00 72 SER A N 1
ATOM 573 C CA . SER A 1 72 ? 8.681 -4.123 -10.400 1.00 84.00 72 SER A CA 1
ATOM 574 C C . SER A 1 72 ? 9.371 -2.950 -11.122 1.00 84.00 72 SER A C 1
ATOM 576 O O . SER A 1 72 ? 8.686 -2.035 -11.592 1.00 84.00 72 SER A O 1
ATOM 578 N N . PRO A 1 73 ? 10.712 -2.941 -11.227 1.00 80.38 73 PRO A N 1
ATOM 579 C CA . PRO A 1 73 ? 11.437 -1.926 -11.998 1.00 80.38 73 PRO A CA 1
ATOM 580 C C . PRO A 1 73 ? 10.964 -1.803 -13.456 1.00 80.38 73 PRO A C 1
ATOM 582 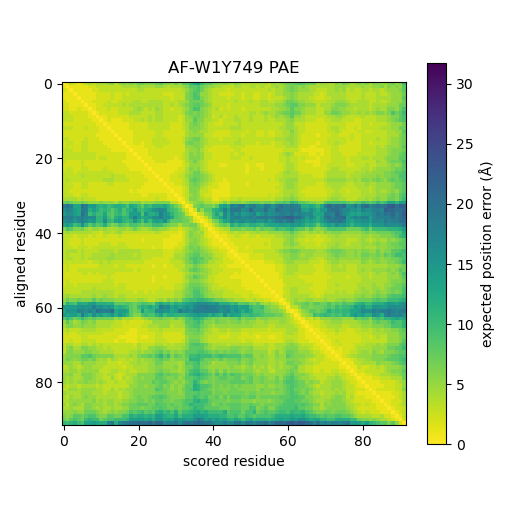O O . PRO A 1 73 ? 11.025 -0.724 -14.032 1.00 80.38 73 PRO A O 1
ATOM 585 N N . GLU A 1 74 ? 10.437 -2.889 -14.025 1.00 81.00 74 GLU A N 1
ATOM 586 C CA . GLU A 1 74 ? 9.887 -2.967 -15.383 1.00 81.00 74 GLU A CA 1
ATOM 587 C C . GLU A 1 74 ? 8.433 -2.459 -15.482 1.00 81.00 74 GLU A C 1
ATOM 589 O O . GLU A 1 74 ? 7.828 -2.521 -16.547 1.00 81.00 74 GLU A O 1
ATOM 594 N N . GLY A 1 75 ? 7.841 -1.987 -14.378 1.00 80.94 75 GLY A N 1
ATOM 595 C CA . GLY A 1 75 ? 6.482 -1.434 -14.332 1.00 80.94 75 GLY A CA 1
ATOM 596 C C . GLY A 1 75 ? 5.362 -2.463 -14.135 1.00 80.94 75 GLY A C 1
ATOM 597 O O . GLY A 1 75 ? 4.213 -2.083 -13.909 1.00 80.94 75 GLY A O 1
ATOM 598 N N . ASN A 1 76 ? 5.685 -3.757 -14.143 1.00 84.75 76 ASN A N 1
ATOM 599 C CA . ASN A 1 76 ? 4.718 -4.839 -13.951 1.00 84.75 76 ASN A CA 1
ATOM 600 C C . ASN A 1 76 ? 4.315 -5.001 -12.480 1.00 84.75 76 ASN A C 1
ATOM 602 O O . ASN A 1 76 ? 5.055 -4.617 -11.576 1.00 84.75 76 ASN A O 1
ATOM 606 N N . ARG A 1 77 ? 3.163 -5.633 -12.213 1.00 87.94 77 ARG A N 1
ATOM 607 C CA . ARG A 1 77 ? 2.777 -6.008 -10.840 1.00 87.94 77 ARG A CA 1
ATOM 608 C C . ARG A 1 77 ? 3.856 -6.873 -10.198 1.00 87.94 77 ARG A C 1
ATOM 610 O O . ARG A 1 77 ? 4.380 -7.792 -10.826 1.00 87.94 77 ARG A O 1
ATOM 617 N N . ILE A 1 78 ? 4.145 -6.620 -8.923 1.00 87.31 78 ILE A N 1
ATOM 618 C CA . ILE A 1 78 ? 5.069 -7.473 -8.167 1.00 87.31 78 ILE A CA 1
ATOM 619 C C . ILE A 1 78 ? 4.512 -8.898 -8.103 1.00 87.31 78 ILE A C 1
ATOM 621 O O . ILE A 1 78 ? 3.365 -9.119 -7.718 1.00 87.31 78 ILE A O 1
ATOM 625 N N . CYS A 1 79 ? 5.347 -9.879 -8.439 1.00 85.06 79 CYS A N 1
ATOM 626 C CA . CYS A 1 79 ? 4.971 -11.283 -8.370 1.00 85.06 79 CYS A CA 1
ATOM 627 C C . CYS A 1 79 ? 4.784 -11.746 -6.913 1.00 85.06 79 CYS A C 1
ATOM 629 O O . CYS A 1 79 ? 5.590 -11.433 -6.031 1.00 85.06 79 CYS A O 1
ATOM 631 N N . ALA A 1 80 ? 3.754 -12.563 -6.667 1.00 84.62 80 ALA A N 1
ATOM 632 C CA . ALA A 1 80 ? 3.481 -13.138 -5.348 1.00 84.62 80 ALA A CA 1
ATOM 633 C C . ALA A 1 80 ? 4.661 -13.936 -4.795 1.00 84.62 80 ALA A C 1
ATOM 635 O O . ALA A 1 80 ? 4.946 -13.863 -3.601 1.00 84.62 80 ALA A O 1
ATOM 636 N N . TYR A 1 81 ? 5.387 -14.627 -5.673 1.00 85.31 81 TYR A N 1
ATOM 637 C CA . TYR A 1 81 ? 6.588 -15.368 -5.311 1.00 85.31 81 TYR A CA 1
ATOM 638 C C . TYR A 1 81 ? 7.677 -14.463 -4.715 1.00 85.31 81 TYR A C 1
ATOM 640 O O . TYR A 1 81 ? 8.282 -14.805 -3.702 1.00 85.31 81 TYR A O 1
ATOM 648 N N . THR A 1 82 ? 7.891 -13.274 -5.287 1.00 83.50 82 THR A N 1
ATOM 649 C CA . THR A 1 82 ? 8.863 -12.292 -4.779 1.00 83.50 82 THR A CA 1
ATOM 650 C C . THR A 1 82 ? 8.505 -11.835 -3.368 1.00 83.50 82 THR A C 1
ATOM 652 O O . THR A 1 82 ? 9.373 -11.697 -2.512 1.00 83.50 82 THR A O 1
ATOM 655 N N . LEU A 1 83 ? 7.216 -11.639 -3.091 1.00 81.19 83 LEU A N 1
ATOM 656 C CA . LEU A 1 83 ? 6.766 -11.261 -1.754 1.00 81.19 83 LEU A CA 1
ATOM 657 C C . LEU A 1 83 ? 6.880 -12.414 -0.761 1.00 81.19 83 LEU A C 1
ATOM 659 O O . LEU A 1 83 ? 7.361 -12.207 0.351 1.00 81.19 83 LEU A O 1
ATOM 663 N N . GLN A 1 84 ? 6.498 -13.626 -1.161 1.00 82.12 84 GLN A N 1
ATOM 664 C CA . GLN A 1 84 ? 6.651 -14.819 -0.329 1.00 82.12 84 GLN A CA 1
ATOM 665 C C . GLN A 1 84 ? 8.119 -15.097 0.012 1.00 82.12 84 GLN A C 1
ATOM 667 O O . GLN A 1 84 ? 8.421 -15.457 1.149 1.00 82.12 84 GLN A O 1
ATOM 672 N N . SER A 1 85 ? 9.044 -14.887 -0.929 1.00 82.50 85 SER A N 1
ATOM 673 C CA . SER A 1 85 ? 10.473 -15.073 -0.670 1.00 82.50 85 SER A CA 1
ATOM 674 C C . SER A 1 85 ? 11.025 -14.039 0.315 1.00 82.50 85 SER A C 1
ATOM 676 O O . SER A 1 85 ? 11.825 -14.405 1.174 1.00 82.50 85 SER A O 1
ATOM 678 N N . TYR A 1 86 ? 10.552 -12.785 0.283 1.00 81.38 86 TYR A N 1
ATOM 679 C CA . TYR A 1 86 ? 10.898 -11.787 1.303 1.00 81.38 86 TYR A CA 1
ATOM 680 C C . TYR A 1 86 ? 10.417 -12.180 2.699 1.00 81.38 86 TYR A C 1
ATOM 682 O O . TYR A 1 86 ? 11.184 -12.045 3.648 1.00 81.38 86 TYR A O 1
ATOM 690 N N . PHE A 1 87 ? 9.199 -12.713 2.834 1.00 77.88 87 PHE A N 1
ATOM 691 C CA . PHE A 1 87 ? 8.737 -13.250 4.120 1.00 77.88 87 PHE A CA 1
ATOM 692 C C . PHE A 1 87 ? 9.599 -14.423 4.581 1.00 77.88 87 PHE A C 1
ATOM 694 O O . PHE A 1 87 ? 10.069 -14.437 5.715 1.00 77.88 87 PHE A O 1
ATOM 701 N N . ARG A 1 88 ? 9.871 -15.379 3.686 1.00 82.12 88 ARG A N 1
ATOM 702 C CA . ARG A 1 88 ? 10.660 -16.570 4.021 1.00 82.12 88 ARG A CA 1
ATOM 703 C C . ARG A 1 88 ? 12.080 -16.231 4.473 1.00 82.12 88 ARG A C 1
ATOM 705 O O . ARG A 1 88 ? 12.598 -16.908 5.346 1.00 82.12 88 ARG A O 1
ATOM 712 N N . ARG A 1 89 ? 12.695 -15.191 3.901 1.00 81.94 89 ARG A N 1
ATOM 713 C CA . ARG A 1 89 ? 14.041 -14.719 4.276 1.00 81.94 89 ARG A CA 1
ATOM 714 C C . ARG A 1 89 ? 14.104 -13.971 5.608 1.00 81.94 89 ARG A C 1
ATOM 716 O O . ARG A 1 89 ? 15.203 -13.754 6.086 1.00 81.94 89 ARG A O 1
ATOM 723 N N . LEU A 1 90 ? 12.973 -13.516 6.145 1.00 76.69 90 LEU A N 1
ATOM 724 C CA . LEU A 1 90 ? 12.917 -12.795 7.423 1.00 76.69 90 LEU A CA 1
ATOM 725 C C . LEU A 1 90 ? 12.484 -13.685 8.587 1.00 76.69 90 LEU A C 1
ATOM 727 O O . LEU A 1 90 ? 12.740 -13.348 9.737 1.00 76.69 90 LEU A O 1
ATOM 731 N N . CYS A 1 91 ? 11.792 -14.785 8.293 1.00 70.62 91 CYS A N 1
ATOM 732 C CA . CYS A 1 91 ? 11.390 -15.780 9.285 1.00 70.62 91 CYS A CA 1
ATOM 733 C C . CYS A 1 91 ? 12.432 -16.895 9.495 1.00 70.62 91 CYS A C 1
ATOM 735 O O . CYS A 1 91 ? 12.213 -17.742 10.357 1.00 70.62 91 CYS A O 1
ATOM 737 N N . ASN A 1 92 ? 13.513 -16.904 8.710 1.00 50.78 92 ASN A N 1
ATOM 738 C CA . ASN A 1 92 ? 14.703 -17.749 8.870 1.00 50.78 92 ASN A CA 1
ATOM 739 C C . ASN A 1 92 ? 15.881 -16.863 9.266 1.00 50.78 92 ASN A C 1
ATOM 741 O O . ASN A 1 92 ? 16.716 -17.334 10.063 1.00 50.78 92 ASN A O 1
#

Mean predicted aligned error: 5.16 Å

InterPro domains:
  IPR002104 Integrase, catalytic domain [PF00589] (2-91)
  IPR002104 Integrase, catalytic domain [PS51898] (1-92)
  IPR011010 DNA breaking-rejoining enzyme, catalytic core [SSF56349] (1-91)
  IPR013762 Integrase-like, catalytic domain superfamily [G3DSA:1.10.443.10] (1-92)

Radius of gyration: 12.88 Å; Cα contacts (8 Å, |Δi|>4): 107; chains: 1; bounding box: 31×30×26 Å

Sequence (92 aa):
ILLLIYSTGLRISELISLNRRDVDLTECVLNVRQSKFGKTRLVPFSPLLQEKLAAVSRRNKNVEDDSPFFSSPEGNRICAYTLQSYFRRLCN

pLDDT: mean 84.72, std 9.21, range [50.78, 94.62]

Foldseek 3Di:
DVLCCVFFVDDLVQLLQFFQLQQDLPQQWGFRQDDPVRDTDITHGDPVCSVVLVVLCVVPVPDDRNQRSDADPVRHGDDSVVVVVVVVVVVD

Solvent-accessible surface area (backbone atoms only — not comparable to full-atom values): 5482 Å² total; per-residue (Å²): 107,70,68,52,36,73,72,55,69,53,50,72,68,49,57,42,66,31,26,40,74,26,54,41,68,87,80,30,32,33,52,46,68,66,44,105,76,68,48,66,48,82,41,65,54,57,74,82,49,36,63,58,50,50,54,53,51,62,76,53,75,91,61,61,54,84,34,56,55,50,51,40,99,88,67,45,60,46,54,67,66,63,55,52,50,56,52,55,66,71,79,105

Nearest PDB structures (foldseek):
  5hxy-assembly5_E  TM=8.792E-01  e=1.249E-06  Thermoplasma acidophilum DSM 1728
  5hxy-assembly4_D  TM=8.790E-01  e=3.132E-06  Thermoplasma acidophilum DSM 1728
  2a3v-assembly1_A  TM=6.615E-01  e=7.557E-05  Vibrio cholerae O1 biovar El Tor str. N16961
  2a3v-assembly1_C  TM=6.602E-01  e=7.557E-05  Vibrio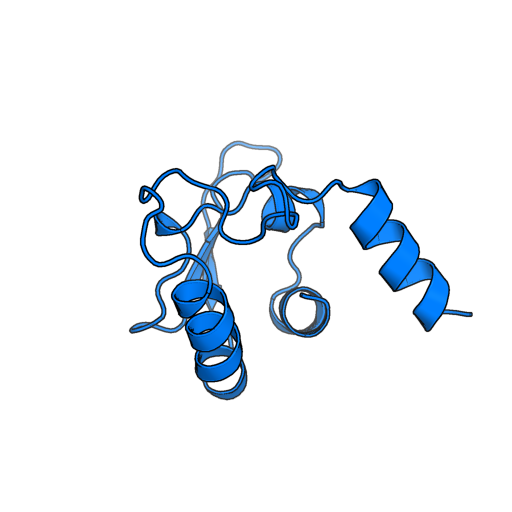 cholerae O1 biovar El Tor str. N16961
  2a3v-assembly1_D  TM=6.067E-01  e=4.127E-04  Vibrio cholerae O1 biovar El Tor str. N16961

Organism: NCBI:txid408170

Secondary structure (DSSP, 8-state):
-HHHHHHH---HHHHHH-BGGGEETTTTEEEE---TTS--EEEE--HHHHHHHHHHHHHTTT--TTSBSSB-TTSSBPPHHHHHHHHHHH--